Protein AF-A0A811V912-F1 (afdb_monomer_lite)

Sequence (122 aa):
MNRNFAYVVTEDQWNFLNRQQRTLIQPYFHLSKICFGTVFKAIPMQRDAVWFDTLNLFILISKESGLWSQWEERAFNEAVRAKYAQILTDTYPVEPLNLRFFTIAWIVLASGLLHWVNHCFR

pLDDT: mean 87.81, std 9.23, range [52.03, 97.56]

Organism: Ceratitis capitata (NCBI:txid7213)

Foldseek 3Di:
DDLVDDDDDAPVVVVLLCQLAVQPPDRSDDDDPDDPDHDDDDDDDDPVPPCPVVVVVVVVCCVVVCVVVVVVVVVSVVCCVVVVGHRDHDPPPPDPDDCVVCPVVVVVVVVVVVVVVVVVVD

Secondary structure (DSSP, 8-state):
--TTS-----HHHHHHHHHHTTT-SS-S----S-------------TT-TTHHHHHHHHHHHHHTSHHHHHHHHHHHHHHHTTSS-------------GGGGHHHHHHHHHHHHHHHHHH--

Structure (mmCIF, N/CA/C/O backbone):
data_AF-A0A811V912-F1
#
_entry.id   AF-A0A811V912-F1
#
loop_
_atom_site.group_PDB
_atom_site.id
_atom_site.type_symbol
_atom_site.label_atom_id
_atom_site.label_alt_id
_atom_site.label_comp_id
_atom_site.label_asym_id
_atom_site.label_entity_id
_atom_site.label_seq_id
_atom_site.pdbx_PDB_ins_code
_atom_site.Cartn_x
_atom_site.Cartn_y
_atom_site.Cartn_z
_atom_site.occupancy
_atom_site.B_iso_or_equiv
_atom_site.auth_seq_id
_atom_site.auth_comp_id
_atom_site.auth_asym_id
_atom_site.auth_atom_id
_atom_site.pdbx_PDB_model_num
ATOM 1 N N . MET A 1 1 ? -8.734 6.568 -12.417 1.00 73.44 1 MET A N 1
ATOM 2 C CA . MET A 1 1 ? -7.875 7.733 -12.099 1.00 73.44 1 MET A CA 1
ATOM 3 C C . MET A 1 1 ? -7.100 8.124 -13.346 1.00 73.44 1 MET A C 1
ATOM 5 O O . MET A 1 1 ? -6.701 7.229 -14.082 1.00 73.44 1 MET A O 1
ATOM 9 N N . ASN A 1 2 ? -6.935 9.421 -13.610 1.00 84.94 2 ASN A N 1
ATOM 10 C CA . ASN A 1 2 ? -6.187 9.927 -14.766 1.00 84.94 2 ASN A CA 1
ATOM 11 C C . ASN A 1 2 ? -4.726 10.202 -14.360 1.00 84.94 2 ASN A C 1
ATOM 13 O O . ASN A 1 2 ? -4.483 10.684 -13.260 1.00 84.94 2 ASN A O 1
ATOM 17 N N . ARG A 1 3 ? -3.757 9.904 -15.232 1.00 84.44 3 ARG A N 1
ATOM 18 C CA . ARG A 1 3 ? -2.315 10.058 -14.959 1.00 84.44 3 ARG A CA 1
ATOM 19 C C . ARG A 1 3 ? -1.824 11.511 -15.016 1.00 84.44 3 ARG A C 1
ATOM 21 O O . ARG A 1 3 ? -0.720 11.791 -14.573 1.00 84.44 3 ARG A O 1
ATOM 28 N N . ASN A 1 4 ? -2.648 12.432 -15.512 1.00 90.69 4 ASN A N 1
ATOM 29 C CA . ASN A 1 4 ? -2.280 13.845 -15.662 1.00 90.69 4 ASN A CA 1
ATOM 30 C C . ASN A 1 4 ? -2.517 14.688 -14.396 1.00 90.69 4 ASN A C 1
ATOM 32 O O . ASN A 1 4 ? -2.308 15.898 -14.424 1.00 90.69 4 ASN A O 1
ATOM 36 N N . PHE A 1 5 ? -2.990 14.080 -13.304 1.00 90.12 5 PHE A N 1
ATOM 37 C CA . PHE A 1 5 ? -3.372 14.784 -12.081 1.00 90.12 5 PHE A CA 1
ATOM 38 C C . PHE A 1 5 ? -2.805 14.094 -10.842 1.00 90.12 5 PHE A C 1
ATOM 40 O O . PHE A 1 5 ? -2.660 12.873 -10.804 1.00 90.12 5 PHE A O 1
ATOM 47 N N . ALA A 1 6 ? -2.540 14.890 -9.807 1.00 89.12 6 ALA A N 1
ATOM 48 C CA . ALA A 1 6 ? -2.252 14.392 -8.470 1.00 89.12 6 ALA A CA 1
ATOM 49 C C . ALA A 1 6 ? -3.554 14.268 -7.667 1.00 89.12 6 ALA A C 1
ATOM 51 O O . ALA A 1 6 ? -4.427 15.133 -7.750 1.00 89.12 6 ALA A O 1
ATOM 52 N N . TYR A 1 7 ? -3.667 13.207 -6.870 1.00 89.75 7 TYR A N 1
ATOM 53 C CA . TYR A 1 7 ? -4.814 12.964 -6.000 1.00 89.75 7 TYR A CA 1
ATOM 54 C C . TYR A 1 7 ? -4.354 12.896 -4.550 1.00 89.75 7 TYR A C 1
ATOM 56 O O . TYR A 1 7 ? -3.350 12.256 -4.242 1.00 89.75 7 TYR A O 1
ATOM 64 N N . VAL A 1 8 ? -5.114 13.528 -3.658 1.00 88.62 8 VAL A N 1
ATOM 65 C CA . VAL A 1 8 ? -4.948 13.341 -2.217 1.00 88.62 8 VAL A CA 1
ATOM 66 C C . VAL A 1 8 ? -5.750 12.111 -1.823 1.00 88.62 8 VAL A C 1
ATOM 68 O O . VAL A 1 8 ? -6.951 12.036 -2.081 1.00 88.62 8 VAL A O 1
ATOM 71 N N . VAL A 1 9 ? -5.075 11.136 -1.227 1.00 88.06 9 VAL A N 1
ATOM 72 C CA . VAL A 1 9 ? -5.669 9.871 -0.796 1.00 88.06 9 VAL A CA 1
ATOM 73 C C . VAL A 1 9 ? -5.229 9.559 0.626 1.00 88.06 9 VAL A C 1
ATOM 75 O O . VAL A 1 9 ? -4.169 9.992 1.074 1.00 88.06 9 VAL A O 1
ATOM 78 N N . THR A 1 10 ? -6.053 8.800 1.340 1.00 88.62 10 THR A N 1
ATOM 79 C CA . THR A 1 10 ? -5.668 8.249 2.649 1.00 88.62 10 THR A CA 1
ATOM 80 C C . THR A 1 10 ? -4.650 7.119 2.490 1.00 88.62 10 THR A C 1
ATOM 82 O O . THR A 1 10 ? -4.567 6.501 1.428 1.00 88.62 10 THR A O 1
ATOM 85 N N . GLU A 1 11 ? -3.918 6.802 3.558 1.00 87.06 11 GLU A N 1
ATOM 86 C CA . GLU A 1 11 ? -2.939 5.709 3.561 1.00 87.06 11 GLU A CA 1
ATOM 87 C C . GLU A 1 11 ? -3.560 4.365 3.145 1.00 87.06 11 GLU A C 1
ATOM 89 O O . GLU A 1 11 ? -3.017 3.674 2.289 1.00 87.06 11 GLU A O 1
ATOM 94 N N . ASP A 1 12 ? -4.752 4.033 3.647 1.00 87.69 12 ASP A N 1
ATOM 95 C CA . ASP A 1 12 ? -5.441 2.789 3.278 1.00 87.69 12 ASP A CA 1
ATOM 96 C C . ASP A 1 12 ? -5.833 2.748 1.793 1.00 87.69 12 ASP A C 1
ATOM 98 O O . ASP A 1 12 ? -5.721 1.713 1.136 1.00 87.69 12 ASP A O 1
ATOM 102 N N . GLN A 1 13 ? -6.274 3.882 1.235 1.00 90.00 13 GLN A N 1
ATOM 103 C CA . GLN A 1 13 ? -6.580 3.982 -0.196 1.00 90.00 13 GLN A CA 1
ATOM 104 C C . GLN A 1 13 ? -5.314 3.827 -1.038 1.00 90.00 13 GLN A C 1
ATOM 106 O O . GLN A 1 13 ? -5.340 3.147 -2.065 1.00 90.00 13 GLN A O 1
ATOM 111 N N . TRP A 1 14 ? -4.206 4.426 -0.598 1.00 90.94 14 TRP A N 1
ATOM 112 C CA . TRP A 1 14 ? -2.912 4.231 -1.236 1.00 90.94 14 TRP A CA 1
ATOM 113 C C . TRP A 1 14 ? -2.474 2.768 -1.169 1.00 90.94 14 TRP A C 1
ATOM 115 O O . TRP A 1 14 ? -2.090 2.221 -2.196 1.00 90.94 14 TRP A O 1
ATOM 125 N N . ASN A 1 15 ? -2.582 2.105 -0.018 1.00 91.25 15 ASN A N 1
ATOM 126 C CA . ASN A 1 15 ? -2.214 0.696 0.131 1.00 91.25 15 ASN A CA 1
ATOM 127 C C . ASN A 1 15 ? -3.021 -0.202 -0.813 1.00 91.25 15 ASN A C 1
ATOM 129 O O . ASN A 1 15 ? -2.452 -1.088 -1.456 1.00 91.25 15 ASN A O 1
ATOM 133 N N . PHE A 1 16 ? -4.319 0.067 -0.968 1.00 92.69 16 PHE A N 1
ATOM 134 C CA . PHE A 1 16 ? -5.170 -0.631 -1.930 1.00 92.69 16 PHE A CA 1
ATOM 135 C C . PHE A 1 16 ? -4.744 -0.383 -3.387 1.00 92.69 16 PHE A C 1
ATOM 137 O O . PHE A 1 16 ? -4.579 -1.334 -4.152 1.00 92.69 16 PHE A O 1
ATOM 144 N N . LEU A 1 17 ? -4.513 0.875 -3.779 1.00 92.56 17 LEU A N 1
ATOM 145 C CA . LEU A 1 17 ? -4.033 1.221 -5.125 1.00 92.56 17 LEU A CA 1
ATOM 146 C C . LEU A 1 17 ? -2.654 0.619 -5.403 1.00 92.56 17 LEU A C 1
ATOM 148 O O . LEU A 1 17 ? -2.408 0.089 -6.484 1.00 92.56 17 LEU A O 1
ATOM 152 N N . ASN A 1 18 ? -1.769 0.643 -4.411 1.00 93.00 18 ASN A N 1
ATOM 153 C CA . ASN A 1 18 ? -0.428 0.105 -4.519 1.00 93.00 18 ASN A CA 1
ATOM 154 C C . ASN A 1 18 ? -0.458 -1.410 -4.758 1.00 93.00 18 ASN A C 1
ATOM 156 O O . ASN A 1 18 ? 0.329 -1.907 -5.558 1.00 93.00 18 ASN A O 1
ATOM 160 N N . ARG A 1 19 ? -1.409 -2.140 -4.148 1.00 93.31 19 ARG A N 1
ATOM 161 C CA . ARG A 1 19 ? -1.644 -3.568 -4.438 1.00 93.31 19 ARG A CA 1
ATOM 162 C C . ARG A 1 19 ? -2.000 -3.814 -5.904 1.00 93.31 19 ARG A C 1
ATOM 164 O O . ARG A 1 19 ? -1.481 -4.762 -6.485 1.00 93.31 19 ARG A O 1
ATOM 171 N N . GLN A 1 20 ? -2.814 -2.951 -6.515 1.00 93.50 20 GLN A N 1
ATOM 172 C CA . GLN A 1 20 ? -3.194 -3.086 -7.927 1.00 93.50 20 GLN A CA 1
ATOM 173 C C . GLN A 1 20 ? -2.001 -2.954 -8.880 1.00 93.50 20 GLN A C 1
ATOM 175 O O . GLN A 1 20 ? -2.005 -3.581 -9.931 1.00 93.50 20 GLN A O 1
ATOM 180 N N . GLN A 1 21 ? -0.975 -2.178 -8.524 1.00 93.06 21 GLN A N 1
ATOM 181 C CA . GLN A 1 21 ? 0.192 -1.912 -9.377 1.00 93.06 21 GLN A CA 1
ATOM 182 C C . GLN A 1 21 ? 1.453 -2.716 -9.017 1.00 93.06 21 GLN A C 1
ATOM 184 O O . GLN A 1 21 ? 2.519 -2.434 -9.557 1.00 93.06 21 GLN A O 1
ATOM 189 N N . ARG A 1 22 ? 1.364 -3.724 -8.134 1.00 90.31 22 ARG A N 1
ATOM 190 C CA . ARG A 1 22 ? 2.534 -4.510 -7.678 1.00 90.31 22 ARG A CA 1
ATOM 191 C C . ARG A 1 22 ? 3.256 -5.275 -8.787 1.00 90.31 22 ARG A C 1
ATOM 193 O O . ARG A 1 22 ? 4.439 -5.556 -8.649 1.00 90.31 22 ARG A O 1
ATOM 200 N N . THR A 1 23 ? 2.543 -5.648 -9.844 1.00 89.19 23 THR A N 1
ATOM 201 C CA . THR A 1 23 ? 3.080 -6.415 -10.977 1.00 89.19 23 THR A CA 1
ATOM 202 C C . THR A 1 23 ? 3.669 -5.540 -12.078 1.00 89.19 23 THR A C 1
ATOM 204 O O . THR A 1 23 ? 4.207 -6.076 -13.043 1.00 89.19 23 THR A O 1
ATOM 207 N N . LEU A 1 24 ? 3.556 -4.213 -11.965 1.00 88.44 24 LEU A N 1
ATOM 208 C CA . LEU A 1 24 ? 4.144 -3.288 -12.927 1.00 88.44 24 LEU A CA 1
ATOM 209 C C . LEU A 1 24 ? 5.649 -3.172 -12.691 1.00 88.44 24 LEU A C 1
ATOM 211 O O . LEU A 1 24 ? 6.100 -3.063 -11.549 1.00 88.44 24 LEU A O 1
ATOM 215 N N . ILE A 1 25 ? 6.417 -3.134 -13.779 1.00 85.62 25 ILE A N 1
ATOM 216 C CA . ILE A 1 25 ? 7.853 -2.832 -13.721 1.00 85.62 25 ILE A CA 1
ATOM 217 C C . ILE A 1 25 ? 8.022 -1.376 -13.282 1.00 85.62 25 ILE A C 1
ATOM 219 O O . ILE A 1 25 ? 8.872 -1.059 -12.449 1.00 85.62 25 ILE A O 1
ATOM 223 N N . GLN A 1 26 ? 7.169 -0.499 -13.819 1.00 87.06 26 GLN A N 1
ATOM 224 C CA . GLN A 1 26 ? 7.094 0.900 -13.434 1.00 87.06 26 GLN A CA 1
ATOM 225 C C . GLN A 1 26 ? 5.681 1.231 -12.926 1.00 87.06 26 GLN A C 1
ATOM 227 O O . GLN A 1 26 ? 4.746 1.319 -13.725 1.00 87.06 26 GLN A O 1
ATOM 232 N N . PRO A 1 27 ? 5.501 1.442 -11.606 1.00 88.69 27 PRO A N 1
ATOM 233 C CA . PRO A 1 27 ? 4.224 1.869 -11.044 1.00 88.69 27 PRO A CA 1
ATOM 234 C C . PRO A 1 27 ? 3.729 3.159 -11.705 1.00 88.69 27 PRO A C 1
ATOM 236 O O . PRO A 1 27 ? 4.499 4.096 -11.896 1.00 88.69 27 PRO A O 1
ATOM 239 N N . TYR A 1 28 ? 2.439 3.236 -12.041 1.00 89.25 28 TYR A N 1
ATOM 240 C CA . TYR A 1 28 ? 1.878 4.449 -12.651 1.00 89.25 28 TYR A CA 1
ATOM 241 C C . TYR A 1 28 ? 1.688 5.578 -11.640 1.00 89.25 28 TYR A C 1
ATOM 243 O O . TYR A 1 28 ? 1.767 6.750 -12.004 1.00 89.25 28 TYR A O 1
ATOM 251 N N . PHE A 1 29 ? 1.402 5.232 -10.385 1.00 91.75 29 PHE A N 1
ATOM 252 C CA . PHE A 1 29 ? 1.192 6.195 -9.315 1.00 91.75 29 PHE A CA 1
ATOM 253 C C . PHE A 1 29 ? 2.266 6.020 -8.251 1.00 91.75 29 PHE A C 1
ATOM 255 O O . PHE A 1 29 ? 2.596 4.898 -7.866 1.00 91.75 29 PHE A O 1
ATOM 262 N N . HIS A 1 30 ? 2.766 7.139 -7.735 1.00 91.00 30 HIS A N 1
ATOM 263 C CA . HIS A 1 30 ? 3.743 7.178 -6.654 1.00 91.00 30 HIS A CA 1
ATOM 264 C C . HIS A 1 30 ? 3.201 8.017 -5.501 1.00 91.00 30 HIS A C 1
ATOM 266 O O . HIS A 1 30 ? 2.631 9.087 -5.721 1.00 91.00 30 HIS A O 1
ATOM 272 N N . LEU A 1 31 ? 3.411 7.550 -4.270 1.00 89.75 31 LEU A N 1
ATOM 273 C CA . LEU A 1 31 ? 3.118 8.339 -3.081 1.00 89.75 31 LEU A CA 1
ATOM 274 C C . LEU A 1 31 ? 4.231 9.367 -2.868 1.00 89.75 31 LEU A C 1
ATOM 276 O O . LEU A 1 31 ? 5.400 9.009 -2.704 1.00 89.75 31 LEU A O 1
ATOM 280 N N . SER A 1 32 ? 3.874 10.648 -2.872 1.00 86.69 32 SER A N 1
ATOM 281 C CA . SER A 1 32 ? 4.801 11.712 -2.493 1.00 86.69 32 SER A CA 1
ATOM 282 C C . SER A 1 32 ? 4.981 11.742 -0.971 1.00 86.69 32 SER A C 1
ATOM 284 O O . SER A 1 32 ? 4.098 11.352 -0.214 1.00 86.69 32 SER A O 1
ATOM 286 N N . LYS A 1 33 ? 6.125 12.243 -0.491 1.00 80.00 33 LYS A N 1
ATOM 287 C CA . LYS A 1 33 ? 6.429 12.352 0.952 1.00 80.00 33 LYS A CA 1
ATOM 288 C C . LYS A 1 33 ? 5.665 13.482 1.667 1.00 80.00 33 LYS A C 1
ATOM 290 O O . LYS A 1 33 ? 6.051 13.890 2.758 1.00 80.00 33 LYS A O 1
ATOM 295 N N . ILE A 1 34 ? 4.623 14.030 1.047 1.00 81.19 34 ILE A N 1
ATOM 296 C CA . ILE A 1 34 ? 3.847 15.139 1.601 1.00 81.19 34 ILE A CA 1
ATOM 297 C C . ILE A 1 34 ? 2.853 14.551 2.606 1.00 81.19 34 ILE A C 1
ATOM 299 O O . ILE A 1 34 ? 1.915 13.857 2.224 1.00 81.19 34 ILE A O 1
ATOM 303 N N . CYS A 1 35 ? 3.073 14.810 3.894 1.00 69.94 35 CYS A N 1
ATOM 304 C CA . CYS A 1 35 ? 2.207 14.327 4.965 1.00 69.94 35 CYS A CA 1
ATOM 305 C C . CYS A 1 35 ? 1.194 15.413 5.352 1.00 69.94 35 CYS A C 1
ATOM 307 O O . CYS A 1 35 ? 1.574 16.441 5.905 1.00 69.94 35 CYS A O 1
ATOM 309 N N . PHE A 1 36 ? -0.094 15.177 5.088 1.00 76.62 36 PHE A N 1
ATOM 310 C CA . PHE A 1 36 ? -1.195 16.058 5.513 1.00 76.62 36 PHE A CA 1
ATOM 311 C C . PHE A 1 36 ? -1.675 15.778 6.954 1.00 76.62 36 PHE A C 1
ATOM 313 O O . PHE A 1 36 ? -2.702 16.302 7.378 1.00 76.62 36 PHE A O 1
ATOM 320 N N . GLY A 1 37 ? -0.926 14.971 7.712 1.00 72.50 37 GLY A N 1
ATOM 321 C CA . GLY A 1 37 ? -1.288 14.506 9.050 1.00 72.50 37 GLY A CA 1
ATOM 322 C C . GLY A 1 37 ? -1.944 13.123 9.043 1.00 72.50 37 GLY A C 1
ATOM 323 O O . GLY A 1 37 ? -2.435 12.640 8.022 1.00 72.50 37 GLY A O 1
ATOM 324 N N . THR A 1 38 ? -1.921 12.466 10.200 1.00 68.88 38 THR A N 1
ATOM 325 C CA . THR A 1 38 ? -2.477 11.121 10.373 1.00 68.88 38 THR A CA 1
ATOM 326 C C . THR A 1 38 ? -3.984 11.201 10.584 1.00 68.88 38 THR A C 1
ATOM 328 O O . THR A 1 38 ? -4.454 11.845 11.521 1.00 68.88 38 THR A O 1
ATOM 331 N N . VAL A 1 39 ? -4.751 10.516 9.738 1.00 75.00 39 VAL A N 1
ATOM 332 C CA . VAL A 1 39 ? -6.198 10.360 9.919 1.00 75.00 39 VAL A CA 1
ATOM 333 C C . VAL A 1 39 ? -6.455 9.014 10.584 1.00 75.00 39 VAL A C 1
ATOM 335 O O . VAL A 1 39 ? -6.259 7.965 9.973 1.00 75.00 39 VAL A O 1
ATOM 338 N N . PHE A 1 40 ? -6.908 9.034 11.836 1.00 76.81 40 PHE A N 1
ATOM 339 C CA . PHE A 1 40 ? -7.279 7.814 12.548 1.00 76.81 40 PHE A CA 1
ATOM 340 C C . PHE A 1 40 ? -8.702 7.398 12.183 1.00 76.81 40 PHE A C 1
ATOM 342 O O . PHE A 1 40 ? -9.653 8.161 12.349 1.00 76.81 40 PHE A O 1
ATOM 349 N N . LYS A 1 41 ? -8.855 6.160 11.710 1.00 82.56 41 LYS A N 1
ATOM 350 C CA . LYS A 1 41 ? -10.169 5.534 11.558 1.00 82.56 41 LYS A CA 1
ATOM 351 C C . LYS A 1 41 ? -10.576 4.928 12.895 1.00 82.56 41 LYS A C 1
ATOM 353 O O . LYS A 1 41 ? -9.902 4.032 13.396 1.00 82.56 41 LYS A O 1
ATOM 358 N N . ALA A 1 42 ? -11.681 5.413 13.445 1.00 86.06 42 ALA A N 1
ATOM 359 C CA . ALA A 1 42 ? -12.302 4.876 14.647 1.00 86.06 42 ALA A CA 1
ATOM 360 C C . ALA A 1 42 ? -13.748 4.481 14.340 1.00 86.06 42 ALA A C 1
ATOM 362 O O . ALA A 1 42 ? -14.401 5.092 13.492 1.00 86.06 42 ALA A O 1
ATOM 363 N N . ILE A 1 43 ? -14.242 3.458 15.031 1.00 87.81 43 ILE A N 1
ATOM 364 C CA . ILE A 1 43 ? -15.649 3.069 14.954 1.00 87.81 43 ILE A CA 1
ATOM 365 C C . ILE A 1 43 ? -16.411 3.958 15.943 1.00 87.81 43 ILE A C 1
ATOM 367 O O . ILE A 1 43 ? -16.120 3.891 17.140 1.00 87.81 43 ILE A O 1
ATOM 371 N N . PRO A 1 44 ? -17.349 4.808 15.486 1.00 90.44 44 PRO A N 1
ATOM 372 C CA . PRO A 1 44 ? -18.148 5.612 16.396 1.00 90.44 44 PRO A CA 1
ATOM 373 C C . PRO A 1 44 ? -19.045 4.695 17.230 1.00 90.44 44 PRO A C 1
ATOM 375 O O . PRO A 1 44 ? -19.703 3.801 16.700 1.00 90.44 44 PRO A O 1
ATOM 378 N N . MET A 1 45 ? -19.072 4.924 18.539 1.00 89.06 45 MET A N 1
ATOM 379 C CA . MET A 1 45 ? -19.874 4.154 19.489 1.00 89.06 45 MET A CA 1
ATOM 380 C C . MET A 1 45 ? -20.625 5.087 20.434 1.00 89.06 45 MET A C 1
ATOM 382 O O . MET A 1 45 ? -20.217 6.226 20.671 1.00 89.06 45 MET A O 1
ATOM 386 N N . GLN A 1 46 ? -21.732 4.591 20.986 1.00 93.44 46 GLN A N 1
ATOM 387 C CA . GLN A 1 46 ? -22.413 5.253 22.093 1.00 93.44 46 GLN A CA 1
ATOM 388 C C . GLN A 1 46 ? -21.490 5.251 23.320 1.00 93.44 46 GLN A C 1
ATOM 390 O O . GLN A 1 46 ? -20.811 4.256 23.565 1.00 93.44 46 GLN A O 1
ATOM 395 N N . ARG A 1 47 ? -21.456 6.355 24.081 1.00 86.44 47 ARG A N 1
ATOM 396 C CA . ARG A 1 47 ? -20.497 6.537 25.190 1.00 86.44 47 ARG A CA 1
ATOM 397 C C . ARG A 1 47 ? -20.547 5.416 26.231 1.00 86.44 47 ARG A C 1
ATOM 399 O O . ARG A 1 47 ? -19.501 5.017 26.715 1.00 86.44 47 ARG A O 1
ATOM 406 N N . ASP A 1 48 ? -21.736 4.881 26.493 1.00 91.94 48 ASP A N 1
ATOM 407 C CA . ASP A 1 48 ? -21.970 3.862 27.523 1.00 91.94 48 ASP A CA 1
ATOM 408 C C . ASP A 1 48 ? -22.261 2.481 26.914 1.00 91.94 48 ASP A C 1
ATOM 410 O O . ASP A 1 48 ? -23.016 1.675 27.461 1.00 91.94 48 ASP A O 1
ATOM 414 N N . ALA A 1 49 ? -21.711 2.207 25.727 1.00 93.50 49 ALA A N 1
ATOM 415 C CA . ALA A 1 49 ? -21.849 0.899 25.106 1.00 93.50 49 ALA A CA 1
ATOM 416 C C . ALA A 1 49 ? -21.166 -0.171 25.974 1.00 93.50 49 ALA A C 1
ATOM 418 O O . ALA A 1 49 ? -19.950 -0.172 26.137 1.00 93.50 49 ALA A O 1
ATOM 419 N N . VAL A 1 50 ? -21.950 -1.133 26.471 1.00 95.50 50 VAL A N 1
ATOM 420 C CA . VAL A 1 50 ? -21.485 -2.225 27.356 1.00 95.50 50 VAL A CA 1
ATOM 421 C C . VAL A 1 50 ? -20.339 -3.046 26.742 1.00 95.50 50 VAL A C 1
ATOM 423 O O . VAL A 1 50 ? -19.533 -3.635 27.450 1.00 95.50 50 VAL A O 1
ATOM 426 N N . TRP A 1 51 ? -20.254 -3.085 25.414 1.00 93.94 51 TRP A N 1
ATOM 427 C CA . TRP A 1 51 ? -19.266 -3.851 24.653 1.00 93.94 51 TRP A CA 1
ATOM 428 C C . TRP A 1 51 ? -18.053 -3.029 24.200 1.00 93.94 51 TRP A C 1
ATOM 430 O O . TRP A 1 51 ? -17.215 -3.564 23.473 1.00 93.94 51 TRP A O 1
ATOM 440 N N . PHE A 1 52 ? -17.940 -1.757 24.600 1.00 93.38 52 PHE A N 1
ATOM 441 C CA . PHE A 1 52 ? -16.858 -0.868 24.165 1.00 93.38 52 PHE A CA 1
ATOM 442 C C . PHE A 1 52 ? -15.473 -1.471 24.436 1.00 93.38 52 PHE A C 1
ATOM 444 O O . PHE A 1 52 ? -14.681 -1.646 23.507 1.00 93.38 52 PHE A O 1
ATOM 451 N N . ASP A 1 53 ? -15.214 -1.869 25.684 1.00 93.75 53 ASP A N 1
ATOM 452 C CA . ASP A 1 53 ? -13.915 -2.412 26.094 1.00 93.75 53 ASP A CA 1
ATOM 453 C C . ASP A 1 53 ? -13.608 -3.738 25.397 1.00 93.75 53 ASP A C 1
ATOM 455 O O . ASP A 1 53 ? -12.501 -3.955 24.897 1.00 93.75 53 ASP A O 1
ATOM 459 N N . THR A 1 54 ? -14.610 -4.616 25.306 1.00 95.69 54 THR A N 1
ATOM 460 C CA . THR A 1 54 ? -14.467 -5.917 24.647 1.00 95.69 54 THR A CA 1
ATOM 461 C C . THR A 1 54 ? -14.164 -5.757 23.160 1.00 95.69 54 THR A C 1
ATOM 463 O O . THR A 1 54 ? -13.288 -6.449 22.640 1.00 95.69 54 THR A O 1
ATOM 466 N N . LEU A 1 55 ? -14.838 -4.831 22.469 1.00 94.25 55 LEU A N 1
ATOM 467 C CA . LEU A 1 55 ? -14.570 -4.578 21.058 1.00 94.25 55 LEU A CA 1
ATOM 468 C C . LEU A 1 55 ? -13.192 -3.946 20.855 1.00 94.25 55 LEU A C 1
ATOM 470 O O . LEU A 1 55 ? -12.478 -4.341 19.934 1.00 94.25 55 LEU A O 1
ATOM 474 N N . ASN A 1 56 ? -12.802 -2.992 21.700 1.00 93.50 56 ASN A N 1
ATOM 475 C CA . ASN A 1 56 ? -11.494 -2.356 21.592 1.00 93.50 56 ASN A CA 1
ATOM 476 C C . ASN A 1 56 ? -10.362 -3.386 21.754 1.00 93.50 56 ASN A C 1
ATOM 478 O O . ASN A 1 56 ? -9.439 -3.433 20.938 1.00 93.50 56 ASN A O 1
ATOM 482 N N . LEU A 1 57 ? -10.487 -4.283 22.740 1.00 95.69 57 LEU A N 1
ATOM 483 C CA . LEU A 1 57 ? -9.552 -5.390 22.936 1.00 95.69 57 LEU A CA 1
ATOM 484 C 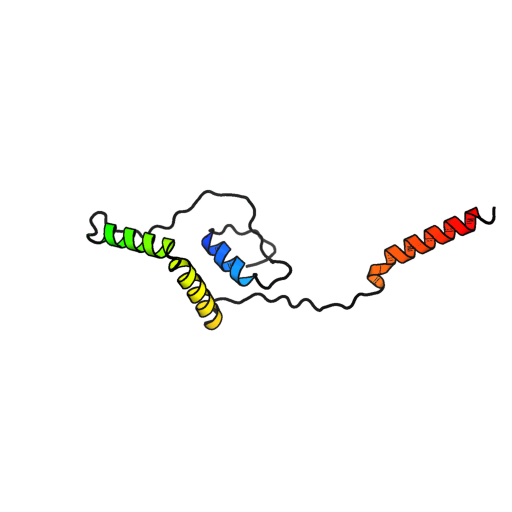C . LEU A 1 57 ? -9.547 -6.353 21.740 1.00 95.69 57 LEU A C 1
ATOM 486 O O . LEU A 1 57 ? -8.483 -6.754 21.272 1.00 95.69 57 LEU A O 1
ATOM 490 N N . PHE A 1 58 ? -10.719 -6.694 21.202 1.00 95.38 58 PHE A N 1
ATOM 491 C CA . PHE A 1 58 ? -10.823 -7.541 20.014 1.00 95.38 58 PHE A CA 1
ATOM 492 C C . PHE A 1 58 ? -10.125 -6.924 18.793 1.00 95.38 58 PHE A C 1
ATOM 494 O O . PHE A 1 58 ? -9.410 -7.628 18.075 1.00 95.38 58 PHE A O 1
ATOM 501 N N . ILE A 1 59 ? -10.300 -5.619 18.556 1.00 94.00 59 ILE A N 1
ATOM 502 C CA . ILE A 1 59 ? -9.638 -4.902 17.457 1.00 94.00 59 ILE A CA 1
ATOM 503 C C . ILE A 1 59 ? -8.120 -4.936 17.646 1.00 94.00 59 ILE A C 1
ATOM 505 O O . ILE A 1 59 ? -7.402 -5.218 16.684 1.00 94.00 59 ILE A O 1
ATOM 509 N N . LEU A 1 60 ? -7.637 -4.688 18.868 1.00 94.69 60 LEU A N 1
ATOM 510 C CA . LEU A 1 60 ? -6.212 -4.736 19.190 1.00 94.69 60 LEU A CA 1
ATOM 511 C C . LEU A 1 60 ? -5.627 -6.124 18.899 1.00 94.69 60 LEU A C 1
ATOM 513 O O . LEU A 1 60 ? -4.706 -6.240 18.092 1.00 94.69 60 LEU A O 1
ATOM 517 N N . ILE A 1 61 ? -6.230 -7.180 19.452 1.00 97.38 61 ILE A N 1
ATOM 518 C CA . ILE A 1 61 ? -5.788 -8.569 19.250 1.00 97.38 61 ILE A CA 1
ATOM 519 C C . ILE A 1 61 ? -5.835 -8.953 17.763 1.00 97.38 61 ILE A C 1
ATOM 521 O O . ILE A 1 61 ? -4.921 -9.599 17.246 1.00 97.38 61 ILE A O 1
ATOM 525 N N . SER A 1 62 ? -6.875 -8.537 17.037 1.00 96.38 62 SER A N 1
ATOM 526 C CA . SER A 1 62 ? -7.004 -8.812 15.598 1.00 96.38 62 SER A CA 1
ATOM 527 C C . SER A 1 62 ? -5.908 -8.133 14.773 1.00 96.38 62 SER A C 1
ATOM 529 O O . SER A 1 62 ? -5.467 -8.677 13.758 1.00 96.38 62 SER A O 1
ATOM 531 N N . LYS A 1 63 ? -5.447 -6.949 15.191 1.00 93.38 63 LYS A N 1
ATOM 532 C CA . LYS A 1 63 ? -4.311 -6.279 14.551 1.00 93.38 63 LYS A CA 1
ATOM 533 C C . LYS A 1 63 ? -2.984 -6.943 14.912 1.00 93.38 63 LYS A C 1
ATOM 535 O O . LYS A 1 63 ? -2.214 -7.245 14.005 1.00 93.38 63 LYS A O 1
ATOM 540 N N . GLU A 1 64 ? -2.737 -7.205 16.192 1.00 96.12 64 GLU A N 1
ATOM 541 C CA . GLU A 1 64 ? -1.468 -7.771 16.678 1.00 96.12 64 GLU A CA 1
ATOM 542 C C . GLU A 1 64 ? -1.225 -9.203 16.190 1.00 96.12 64 GLU A C 1
ATOM 544 O O . GLU A 1 64 ? -0.103 -9.560 15.844 1.00 96.12 64 GLU A O 1
ATOM 549 N N . SER A 1 65 ? -2.280 -10.011 16.074 1.00 97.56 65 SER A N 1
ATOM 550 C CA . SER A 1 65 ? -2.196 -11.369 15.513 1.00 97.56 65 SER A CA 1
ATOM 551 C C . SER A 1 65 ? -1.949 -11.406 13.998 1.00 97.56 65 SER A C 1
ATOM 553 O O . SER A 1 65 ? -1.748 -12.481 13.435 1.00 97.56 65 SER A O 1
ATOM 555 N N . GLY A 1 66 ? -2.010 -10.262 13.306 1.00 95.62 66 GLY A N 1
ATOM 556 C CA . GLY A 1 66 ? -1.929 -10.184 11.845 1.00 95.62 66 GLY A CA 1
ATOM 557 C C . GLY A 1 66 ? -3.215 -10.596 11.117 1.00 95.62 66 GLY A C 1
ATOM 558 O O . GLY A 1 66 ? -3.261 -10.554 9.883 1.00 95.62 66 GLY A O 1
ATOM 559 N N . LEU A 1 67 ? -4.280 -10.939 11.852 1.00 96.69 67 LEU A N 1
ATOM 560 C CA . LEU A 1 67 ? -5.577 -11.323 11.290 1.00 96.69 67 LEU A CA 1
ATOM 561 C C . LEU A 1 67 ? -6.165 -10.213 10.408 1.00 96.69 67 LEU A C 1
ATOM 563 O O . LEU A 1 67 ? -6.702 -10.491 9.335 1.00 96.69 67 LEU A O 1
ATOM 567 N N . TRP A 1 68 ? -5.973 -8.953 10.805 1.00 93.38 68 TRP A N 1
ATOM 568 C CA . TRP A 1 68 ? -6.376 -7.793 10.010 1.00 93.38 68 TRP A CA 1
ATOM 569 C C . TRP A 1 68 ? -5.741 -7.780 8.610 1.00 93.38 68 TRP A C 1
ATOM 571 O O . TRP A 1 68 ? -6.435 -7.583 7.615 1.00 93.38 68 TRP A O 1
ATOM 581 N N . SER A 1 69 ? -4.435 -8.053 8.514 1.00 92.94 69 SER A N 1
ATOM 582 C CA . SER A 1 69 ? -3.714 -8.080 7.233 1.00 92.94 69 SER A CA 1
ATOM 583 C C . SER A 1 69 ? -4.198 -9.219 6.330 1.00 92.94 69 SER A C 1
ATOM 585 O O . SER A 1 69 ? -4.389 -9.031 5.126 1.00 92.94 69 SER A O 1
ATOM 587 N N . GLN A 1 70 ? -4.469 -10.388 6.921 1.00 96.00 70 GLN A N 1
ATOM 588 C CA . GLN A 1 70 ? -5.034 -11.539 6.213 1.00 96.00 70 GLN A CA 1
ATOM 589 C C . GLN A 1 70 ? -6.429 -11.240 5.654 1.00 96.00 70 GLN A C 1
ATOM 591 O O . GLN A 1 70 ? -6.727 -11.596 4.512 1.00 96.00 70 GLN A O 1
ATOM 596 N N . TRP A 1 71 ? -7.285 -10.573 6.429 1.00 95.25 71 TRP A N 1
ATOM 597 C CA . TRP A 1 71 ? -8.594 -10.136 5.948 1.00 95.25 71 TRP A CA 1
ATOM 598 C C . TRP A 1 71 ? -8.490 -9.103 4.835 1.00 95.25 71 TRP A C 1
ATOM 600 O O . TRP A 1 71 ? -9.220 -9.218 3.856 1.00 95.25 71 TRP A O 1
ATOM 610 N N . GLU A 1 72 ? -7.571 -8.146 4.937 1.00 93.31 72 GLU A N 1
ATOM 611 C CA . GLU A 1 72 ? -7.356 -7.144 3.891 1.00 93.31 72 GLU A CA 1
ATOM 612 C C . GLU A 1 72 ? -6.899 -7.790 2.572 1.00 93.31 72 GLU A C 1
ATOM 614 O O . GLU A 1 72 ? -7.410 -7.457 1.503 1.00 93.31 72 GLU A O 1
ATOM 619 N N . GLU A 1 73 ? -5.989 -8.765 2.636 1.00 93.62 73 GLU A N 1
ATOM 620 C CA . GLU A 1 73 ? -5.537 -9.517 1.460 1.00 93.62 73 GLU A CA 1
ATOM 621 C C . GLU A 1 73 ? -6.661 -10.361 0.844 1.00 93.62 73 GLU A C 1
ATOM 623 O O . GLU A 1 73 ? -6.859 -10.349 -0.372 1.00 93.62 73 GLU A O 1
ATOM 628 N N . ARG A 1 74 ? -7.453 -11.057 1.668 1.00 95.94 74 ARG A N 1
ATOM 629 C CA . ARG A 1 74 ? -8.621 -11.804 1.177 1.00 95.94 74 ARG A CA 1
ATOM 630 C C . ARG A 1 74 ? -9.655 -10.875 0.548 1.00 95.94 74 ARG A C 1
ATOM 632 O O . ARG A 1 74 ? -10.127 -11.167 -0.545 1.00 95.94 74 ARG A O 1
ATOM 639 N N . ALA A 1 75 ? -9.968 -9.754 1.193 1.00 94.88 75 ALA A N 1
ATOM 640 C CA . ALA A 1 75 ? -10.909 -8.767 0.676 1.00 94.88 75 ALA A CA 1
ATOM 641 C C . ALA A 1 75 ? -10.445 -8.193 -0.669 1.00 94.88 75 ALA A C 1
ATOM 643 O O . ALA A 1 75 ? -11.254 -8.056 -1.586 1.00 94.88 75 ALA A O 1
ATOM 644 N N . PHE A 1 76 ? -9.146 -7.918 -0.820 1.00 95.12 76 PHE A N 1
ATOM 645 C CA . PHE A 1 76 ? -8.574 -7.496 -2.096 1.00 95.12 76 PHE A CA 1
ATOM 646 C C . PHE A 1 76 ? -8.754 -8.567 -3.181 1.00 95.12 76 PHE A C 1
ATOM 648 O O . PHE A 1 76 ? -9.243 -8.265 -4.269 1.00 95.12 76 PHE A O 1
ATOM 655 N N . ASN A 1 77 ? -8.428 -9.823 -2.877 1.00 95.12 77 ASN A N 1
ATOM 656 C CA . ASN A 1 77 ? -8.557 -10.925 -3.830 1.00 95.12 77 ASN A CA 1
ATOM 657 C C . ASN A 1 77 ? -10.011 -11.164 -4.259 1.00 95.12 77 ASN A C 1
ATOM 659 O O . ASN A 1 77 ? -10.274 -11.364 -5.446 1.00 95.12 77 ASN A O 1
ATOM 663 N N . GLU A 1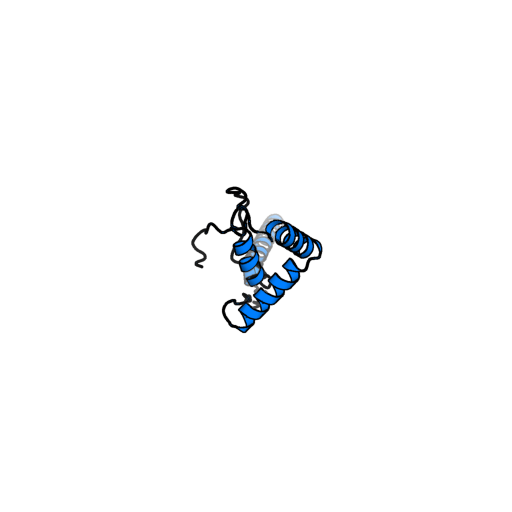 78 ? -10.965 -11.080 -3.331 1.00 96.44 78 GLU A N 1
ATOM 664 C CA . GLU A 1 78 ? -12.391 -11.155 -3.662 1.00 96.44 78 GLU A CA 1
ATOM 665 C C . GLU A 1 78 ? -12.854 -9.949 -4.486 1.00 96.44 78 GLU A C 1
ATOM 667 O O . GLU A 1 78 ? -13.594 -10.118 -5.453 1.00 96.44 78 GLU A O 1
ATOM 672 N N . ALA A 1 79 ? -12.366 -8.740 -4.192 1.00 95.94 79 ALA A N 1
ATOM 673 C CA . ALA A 1 79 ? -12.655 -7.560 -5.006 1.00 95.94 79 ALA A CA 1
ATOM 674 C C . ALA A 1 79 ? -12.129 -7.705 -6.444 1.00 95.94 79 ALA A C 1
ATOM 676 O O . ALA A 1 79 ? -12.801 -7.280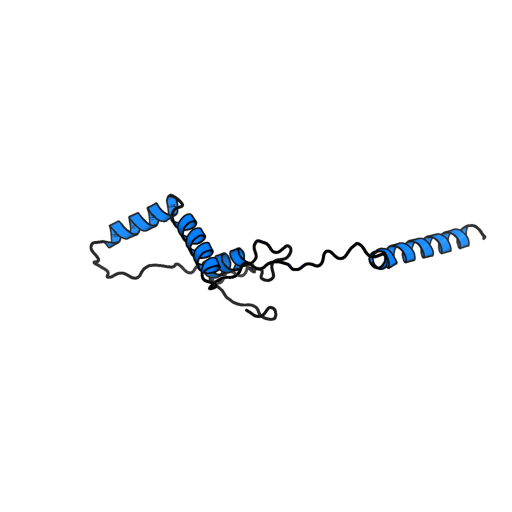 -7.386 1.00 95.94 79 ALA A O 1
ATOM 677 N N . VAL A 1 80 ? -10.963 -8.333 -6.634 1.00 95.12 80 VAL A N 1
ATOM 678 C CA . VAL A 1 80 ? -10.426 -8.649 -7.968 1.00 95.12 80 VAL A CA 1
ATOM 679 C C . VAL A 1 80 ? -11.294 -9.693 -8.673 1.00 95.12 80 VAL A C 1
ATOM 681 O O . VAL A 1 80 ? -11.683 -9.491 -9.824 1.00 95.12 80 VAL A O 1
ATOM 684 N N . ARG A 1 81 ? -11.669 -10.780 -7.985 1.00 95.81 81 ARG A N 1
ATOM 685 C CA . ARG A 1 81 ? -12.560 -11.825 -8.533 1.00 95.81 81 ARG A CA 1
ATOM 686 C C . ARG A 1 81 ? -13.921 -11.267 -8.947 1.00 95.81 81 ARG A C 1
ATOM 688 O O . ARG A 1 81 ? -14.426 -11.604 -10.016 1.00 95.81 81 ARG A O 1
ATOM 695 N N . ALA A 1 82 ? -14.479 -10.377 -8.133 1.00 96.81 82 ALA A N 1
ATOM 696 C CA . ALA A 1 82 ? -15.747 -9.700 -8.380 1.00 96.81 82 ALA A CA 1
ATOM 697 C C . ALA A 1 82 ? -15.645 -8.525 -9.374 1.00 96.81 82 ALA A C 1
ATOM 699 O O . ALA A 1 82 ? -16.650 -7.873 -9.645 1.00 96.81 82 ALA A O 1
ATOM 700 N N . LYS A 1 83 ? -14.457 -8.254 -9.938 1.00 93.50 83 LYS A N 1
ATOM 701 C CA . LYS A 1 83 ? -14.183 -7.152 -10.882 1.00 93.50 83 LYS A CA 1
ATOM 702 C C . LYS A 1 83 ? -14.411 -5.742 -10.315 1.00 93.50 83 LYS A C 1
ATOM 704 O O . LYS A 1 83 ? -14.535 -4.787 -11.079 1.00 93.50 83 LYS A O 1
ATOM 709 N N . TYR A 1 84 ? -14.416 -5.585 -8.992 1.00 92.44 84 TYR A N 1
ATOM 710 C CA . TYR A 1 84 ? -14.351 -4.272 -8.336 1.00 92.44 84 TYR A CA 1
ATOM 711 C C . TYR A 1 84 ? -12.933 -3.690 -8.347 1.00 92.44 84 TYR A C 1
ATOM 713 O O . TYR A 1 84 ? -12.752 -2.474 -8.289 1.00 92.44 84 TYR A O 1
ATOM 721 N N . ALA A 1 85 ? -11.926 -4.557 -8.431 1.00 91.81 85 ALA A N 1
ATOM 722 C CA . ALA A 1 85 ? -10.522 -4.205 -8.568 1.00 91.81 85 ALA A CA 1
ATOM 723 C C . ALA A 1 85 ? -9.907 -4.924 -9.770 1.00 91.81 85 ALA A C 1
ATOM 725 O O . ALA A 1 85 ? -10.376 -5.980 -10.185 1.00 91.81 85 ALA A O 1
ATOM 726 N N . GLN A 1 86 ? -8.825 -4.366 -10.303 1.00 91.56 86 GLN A N 1
ATOM 727 C CA . GLN A 1 86 ? -8.032 -5.005 -11.347 1.00 91.56 86 GLN A CA 1
ATOM 728 C C . GLN A 1 86 ? -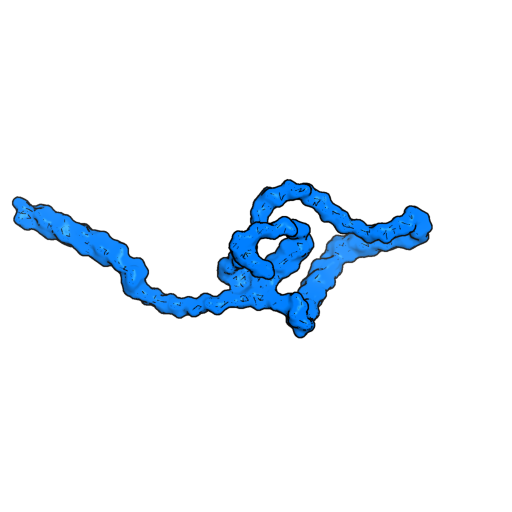6.553 -4.919 -10.992 1.00 91.56 86 GLN A C 1
ATOM 730 O O . GLN A 1 86 ? -6.095 -3.903 -10.466 1.00 91.56 86 GLN A O 1
ATOM 735 N N . ILE A 1 87 ? -5.822 -5.992 -11.278 1.00 91.31 87 ILE A N 1
ATOM 736 C CA . ILE A 1 87 ? -4.365 -5.995 -11.203 1.00 91.31 87 ILE A CA 1
ATOM 737 C C . ILE A 1 87 ? -3.859 -5.385 -12.507 1.00 91.31 87 ILE A C 1
ATOM 739 O O . ILE A 1 87 ? -4.216 -5.833 -13.596 1.00 91.31 87 ILE A O 1
ATOM 743 N N . LEU A 1 88 ? -3.068 -4.327 -12.387 1.00 88.94 88 LEU A N 1
ATOM 744 C CA . LEU A 1 88 ? -2.471 -3.634 -13.512 1.00 88.94 88 LEU A CA 1
ATOM 745 C C . LEU A 1 88 ? -1.272 -4.448 -13.988 1.00 88.94 88 LEU A C 1
ATOM 747 O O . LEU A 1 88 ? -0.308 -4.668 -13.255 1.00 88.94 88 LEU A O 1
ATOM 751 N N . THR A 1 89 ? -1.345 -4.901 -15.229 1.00 85.12 89 THR A N 1
ATOM 752 C CA . THR A 1 89 ? -0.274 -5.642 -15.888 1.00 85.12 89 THR A CA 1
ATOM 753 C C . THR A 1 89 ? 0.398 -4.749 -16.914 1.00 85.12 89 THR A C 1
ATOM 755 O O . THR A 1 89 ? -0.292 -4.109 -17.710 1.00 85.12 89 THR A O 1
ATOM 758 N N . ASP A 1 90 ? 1.729 -4.737 -16.932 1.00 76.50 90 ASP A N 1
ATOM 759 C CA . ASP A 1 90 ? 2.462 -4.071 -17.999 1.00 76.50 90 ASP A CA 1
ATOM 760 C C . ASP A 1 90 ? 2.407 -4.943 -19.251 1.00 76.50 90 ASP A C 1
ATOM 762 O O . ASP A 1 90 ? 2.995 -6.021 -19.320 1.00 76.50 90 ASP A O 1
ATOM 766 N N . THR A 1 91 ? 1.736 -4.446 -20.282 1.00 67.44 91 THR A N 1
ATOM 767 C CA . THR A 1 91 ? 2.015 -4.849 -21.658 1.00 67.44 91 THR A CA 1
ATOM 768 C C . THR A 1 91 ? 3.237 -4.071 -22.123 1.00 67.44 91 THR A C 1
ATOM 770 O O . THR A 1 91 ? 3.115 -3.159 -22.938 1.00 67.44 91 THR A O 1
ATOM 773 N N . TYR A 1 92 ? 4.409 -4.360 -21.558 1.00 62.47 92 TYR A N 1
ATOM 774 C CA . TYR A 1 92 ? 5.645 -3.903 -22.176 1.00 62.47 92 TYR A CA 1
ATOM 775 C C . TYR A 1 92 ? 5.909 -4.853 -23.346 1.00 62.47 92 TYR A C 1
ATOM 777 O O . TYR A 1 92 ? 6.200 -6.028 -23.099 1.00 62.47 92 TYR A O 1
ATOM 785 N N . PRO A 1 93 ? 5.761 -4.428 -24.616 1.00 59.19 93 PRO A N 1
ATOM 786 C CA . PRO A 1 93 ? 6.326 -5.219 -25.689 1.00 59.19 93 PRO A CA 1
ATOM 787 C C . PRO A 1 93 ? 7.820 -5.286 -25.390 1.00 59.19 93 PRO A C 1
ATOM 789 O O . PRO A 1 93 ? 8.478 -4.255 -25.284 1.00 59.19 93 PRO A O 1
ATOM 792 N N . VAL A 1 94 ? 8.345 -6.489 -25.169 1.00 63.62 94 VAL A N 1
ATOM 793 C CA . VAL A 1 94 ? 9.789 -6.718 -25.115 1.00 63.62 94 VAL A CA 1
ATOM 794 C C . VAL A 1 94 ? 10.349 -6.371 -26.491 1.00 63.62 94 VAL A C 1
ATOM 796 O O . VAL A 1 94 ? 10.485 -7.228 -27.359 1.00 63.62 94 VAL A O 1
ATOM 799 N N . GLU A 1 95 ? 10.579 -5.082 -26.737 1.00 70.00 95 GLU A N 1
ATOM 800 C CA . GLU A 1 95 ? 11.173 -4.626 -27.978 1.00 70.00 95 GLU A CA 1
ATOM 801 C C . GLU A 1 95 ? 12.606 -5.165 -28.006 1.00 70.00 95 GLU A C 1
ATOM 803 O O . GLU A 1 95 ? 13.394 -4.877 -27.097 1.00 70.00 95 GLU A O 1
ATOM 808 N N . PRO A 1 96 ? 12.957 -6.002 -28.998 1.00 76.75 96 PRO A N 1
ATOM 809 C CA . PRO A 1 96 ? 14.306 -6.522 -29.102 1.00 76.75 96 PRO A CA 1
ATOM 810 C C . PRO A 1 96 ? 15.275 -5.355 -29.297 1.00 76.75 96 PRO A C 1
ATOM 812 O O . PRO A 1 96 ? 14.961 -4.367 -29.964 1.00 76.75 96 PRO A O 1
ATOM 815 N N . LEU A 1 97 ? 16.466 -5.481 -28.710 1.00 79.88 97 LEU A N 1
ATOM 816 C CA . LEU A 1 97 ? 17.501 -4.454 -28.745 1.00 79.88 97 LEU A CA 1
ATOM 817 C C . LEU A 1 97 ? 17.763 -3.991 -30.189 1.00 79.88 97 LEU A C 1
ATOM 819 O O . LEU A 1 97 ? 18.269 -4.745 -31.019 1.00 79.88 97 LEU A O 1
ATOM 823 N N . ASN A 1 98 ? 17.407 -2.742 -30.490 1.00 82.38 98 ASN A N 1
ATOM 824 C CA . ASN A 1 98 ? 17.510 -2.176 -31.833 1.00 82.38 98 ASN A CA 1
ATOM 825 C C . ASN A 1 98 ? 18.873 -1.496 -32.032 1.00 82.38 98 ASN A C 1
ATOM 827 O O . ASN A 1 98 ? 19.346 -0.770 -31.160 1.00 82.38 98 ASN A O 1
ATOM 831 N N . LEU A 1 99 ? 19.469 -1.634 -33.222 1.00 84.44 99 LEU A N 1
ATOM 832 C CA . LEU A 1 99 ? 20.688 -0.919 -33.623 1.00 84.44 99 LEU A CA 1
ATOM 833 C C . LEU A 1 99 ? 20.564 0.612 -33.510 1.00 84.44 99 LEU A C 1
ATOM 835 O O . LEU A 1 99 ? 21.574 1.289 -33.319 1.00 84.44 99 LEU A O 1
ATOM 839 N N . ARG A 1 100 ? 19.340 1.164 -33.545 1.00 85.94 100 ARG A N 1
ATOM 840 C CA . ARG A 1 100 ? 19.071 2.584 -33.247 1.00 85.94 100 ARG A CA 1
ATOM 841 C C . ARG A 1 100 ? 19.594 3.013 -31.874 1.00 85.94 100 ARG A C 1
ATOM 843 O O . ARG A 1 100 ? 20.088 4.132 -31.749 1.00 85.94 100 ARG A O 1
ATOM 850 N N . PHE A 1 101 ? 19.557 2.125 -30.881 1.00 86.12 101 PHE A N 1
ATOM 851 C CA . PHE A 1 101 ? 20.100 2.373 -29.543 1.00 86.12 101 PHE A CA 1
ATOM 852 C C . PHE A 1 101 ? 21.610 2.670 -29.577 1.00 86.12 101 PHE A C 1
ATOM 854 O O . PHE A 1 101 ? 22.107 3.484 -28.806 1.00 86.12 101 PHE A O 1
ATOM 861 N N . PHE A 1 102 ? 22.337 2.077 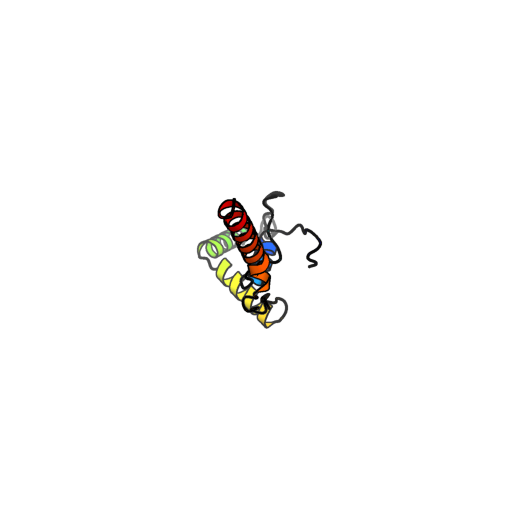-30.529 1.00 91.38 102 PHE A N 1
ATOM 862 C CA . PHE A 1 102 ? 23.789 2.220 -30.662 1.00 91.38 102 PHE A CA 1
ATOM 863 C C . PHE A 1 102 ? 24.226 3.378 -31.560 1.00 91.38 102 PHE A C 1
ATOM 865 O O . PHE A 1 102 ? 25.421 3.576 -31.757 1.00 91.38 102 PHE A O 1
ATOM 872 N N . THR A 1 103 ? 23.299 4.162 -32.110 1.00 93.19 103 THR A N 1
ATOM 873 C CA . THR A 1 103 ? 23.628 5.256 -33.045 1.00 93.19 103 THR A CA 1
ATOM 874 C C . THR A 1 103 ? 24.639 6.242 -32.465 1.00 93.19 103 THR A C 1
ATOM 876 O O . THR A 1 103 ? 25.602 6.592 -33.140 1.00 93.19 103 THR A O 1
ATOM 879 N N . ILE A 1 104 ? 24.489 6.618 -31.194 1.00 91.31 104 ILE A N 1
ATOM 880 C CA . ILE A 1 104 ? 25.430 7.505 -30.499 1.00 91.31 104 ILE A CA 1
ATOM 881 C C . ILE A 1 104 ? 26.816 6.853 -30.380 1.00 91.31 104 ILE A C 1
ATOM 883 O O . ILE A 1 104 ? 27.821 7.505 -30.654 1.00 91.31 104 ILE A O 1
ATOM 887 N N . ALA A 1 105 ? 26.884 5.562 -30.038 1.00 92.81 105 ALA A N 1
ATOM 888 C CA . ALA A 1 105 ? 28.148 4.829 -29.952 1.00 92.81 105 ALA A CA 1
ATOM 889 C C . ALA A 1 105 ? 28.865 4.767 -31.312 1.00 92.81 105 ALA A C 1
ATOM 891 O O . ALA A 1 105 ? 30.070 5.000 -31.381 1.00 92.81 105 ALA A O 1
ATOM 892 N N . TRP A 1 106 ? 28.121 4.535 -32.398 1.00 93.38 106 TRP A N 1
ATOM 893 C CA . TRP A 1 106 ? 28.665 4.560 -33.757 1.00 93.38 106 TRP A CA 1
ATOM 894 C C . TRP A 1 106 ? 29.183 5.943 -34.159 1.00 93.38 106 TRP A C 1
ATOM 896 O O . TRP A 1 106 ? 30.252 6.032 -34.757 1.00 93.38 106 TRP A O 1
ATOM 906 N N . ILE A 1 107 ? 28.475 7.020 -33.800 1.00 94.94 107 ILE A N 1
ATOM 907 C CA . ILE A 1 107 ? 28.908 8.401 -34.077 1.00 94.94 107 ILE A CA 1
ATOM 908 C C . ILE A 1 107 ? 30.216 8.720 -33.344 1.00 94.94 107 ILE A C 1
ATOM 910 O O . ILE A 1 107 ? 31.134 9.269 -33.951 1.00 94.94 107 ILE A O 1
ATOM 914 N N . VAL A 1 108 ? 30.324 8.354 -32.063 1.00 94.94 108 VAL A N 1
ATOM 915 C CA . VAL A 1 108 ? 31.540 8.572 -31.260 1.00 94.94 108 VAL A CA 1
ATOM 916 C C . VAL A 1 108 ? 32.715 7.750 -31.794 1.00 94.94 108 VAL A C 1
ATOM 918 O O . VAL A 1 108 ? 33.834 8.250 -31.888 1.00 94.94 108 VAL A O 1
ATOM 921 N N . LEU A 1 109 ? 32.472 6.498 -32.184 1.00 94.31 109 LEU A N 1
ATOM 922 C CA . LEU A 1 109 ? 33.501 5.645 -32.772 1.00 94.31 109 LEU A CA 1
ATOM 923 C C . LEU A 1 109 ? 33.987 6.201 -34.119 1.00 94.31 109 LEU A C 1
ATOM 925 O O . LEU A 1 109 ? 35.191 6.272 -34.358 1.00 94.31 109 LEU A O 1
ATOM 929 N N . ALA A 1 110 ? 33.066 6.651 -34.974 1.00 94.56 110 ALA A N 1
ATOM 930 C CA . ALA A 1 110 ? 33.403 7.249 -36.260 1.00 94.56 110 ALA A CA 1
ATOM 931 C C . ALA A 1 110 ? 34.189 8.557 -36.099 1.00 94.56 110 ALA A C 1
ATOM 933 O O . ALA A 1 110 ? 35.185 8.745 -36.793 1.00 94.56 110 ALA A O 1
ATOM 934 N N . SER A 1 111 ? 33.793 9.439 -35.174 1.00 94.19 111 SER A N 1
ATOM 935 C CA . SER A 1 111 ? 34.507 10.698 -34.930 1.00 94.19 111 SER A CA 1
ATOM 936 C C . SER A 1 111 ? 35.901 10.470 -34.343 1.00 94.19 111 SER A C 1
ATOM 938 O O . SER A 1 111 ? 36.853 11.125 -34.771 1.00 94.19 111 SER A O 1
ATOM 940 N N . GLY A 1 112 ? 36.047 9.500 -33.435 1.00 92.75 112 GLY A N 1
ATOM 941 C CA . GLY A 1 112 ? 37.339 9.084 -32.891 1.00 92.75 112 GLY A CA 1
ATOM 942 C C . GLY A 1 112 ? 38.277 8.532 -33.967 1.00 92.75 112 GLY A C 1
ATOM 943 O O . GLY A 1 112 ? 39.437 8.937 -34.036 1.00 92.75 112 GLY A O 1
ATOM 944 N N . LEU A 1 113 ? 37.769 7.673 -34.856 1.00 91.31 113 LEU A N 1
ATOM 945 C CA . LEU A 1 113 ? 38.539 7.147 -35.986 1.00 91.31 113 LEU A CA 1
ATOM 946 C C . LEU A 1 113 ? 38.928 8.246 -36.981 1.00 91.31 113 LEU A C 1
ATOM 948 O O . LEU A 1 113 ? 40.078 8.292 -37.411 1.00 91.31 113 LEU A O 1
ATOM 952 N N . LEU A 1 114 ? 38.012 9.163 -37.307 1.00 90.00 114 LEU A N 1
ATOM 953 C CA . LEU A 1 114 ? 38.305 10.298 -38.190 1.00 90.00 114 LEU A CA 1
ATOM 954 C C . LEU A 1 114 ? 39.399 11.199 -37.603 1.00 90.00 114 LEU A C 1
ATOM 956 O O . LEU A 1 114 ? 40.307 11.621 -3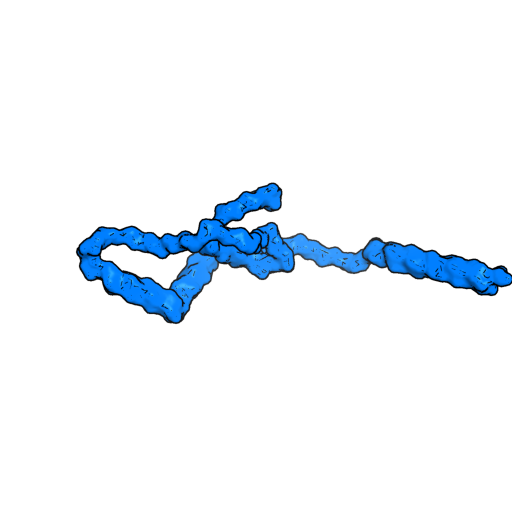8.315 1.00 90.00 114 LEU A O 1
ATOM 960 N N . HIS A 1 115 ? 39.334 11.473 -36.298 1.00 87.44 115 HIS A N 1
ATOM 961 C CA . HIS A 1 115 ? 40.353 12.254 -35.602 1.00 87.44 115 HIS A CA 1
ATOM 962 C C . HIS A 1 115 ? 41.715 11.543 -35.597 1.00 87.44 115 HIS A C 1
ATOM 964 O O . HIS A 1 115 ? 42.733 12.170 -35.887 1.00 87.44 115 HIS A O 1
ATOM 970 N N . TRP A 1 116 ? 41.731 10.233 -35.337 1.00 82.38 116 TRP A N 1
ATOM 971 C CA . TRP A 1 116 ? 42.952 9.425 -35.330 1.00 82.38 116 TRP A CA 1
ATOM 972 C C . TRP A 1 116 ? 43.623 9.365 -36.708 1.00 82.38 116 TRP A C 1
ATOM 974 O O . TRP A 1 116 ? 44.825 9.599 -36.820 1.00 82.38 116 TRP A O 1
ATOM 984 N N . VAL A 1 117 ? 42.845 9.143 -37.772 1.00 82.62 117 VAL A N 1
ATOM 985 C CA . VAL A 1 117 ? 43.351 9.135 -39.154 1.00 82.62 117 VAL A CA 1
ATOM 986 C C . VAL A 1 117 ? 43.948 10.494 -39.532 1.00 82.62 117 VAL A C 1
ATOM 988 O O . VAL A 1 117 ? 45.050 10.546 -40.075 1.00 82.62 117 VAL A O 1
ATOM 991 N N . ASN A 1 118 ? 43.284 11.598 -39.178 1.00 79.19 118 ASN A N 1
ATOM 992 C CA . ASN A 1 118 ? 43.780 12.950 -39.460 1.00 79.19 118 ASN A CA 1
ATOM 993 C C . ASN A 1 118 ? 45.077 13.297 -38.708 1.00 79.19 118 ASN A C 1
ATOM 995 O O . ASN A 1 118 ? 45.856 14.116 -39.188 1.00 79.19 118 ASN A O 1
ATOM 999 N N . HIS A 1 119 ? 45.315 12.693 -37.542 1.00 73.88 119 HIS A N 1
ATOM 1000 C CA . HIS A 1 119 ? 46.532 12.908 -36.757 1.00 73.88 119 HIS A CA 1
ATOM 1001 C C . HIS A 1 119 ? 47.691 11.984 -37.180 1.00 73.88 119 HIS A C 1
ATOM 1003 O O . HIS A 1 119 ? 48.847 12.288 -36.902 1.00 73.88 119 HIS A O 1
ATOM 1009 N N . CYS A 1 120 ? 47.404 10.855 -37.834 1.00 68.31 120 CYS A N 1
ATOM 1010 C CA . CYS A 1 120 ? 48.414 9.890 -38.282 1.00 68.31 120 CYS A CA 1
ATOM 1011 C C . CYS A 1 120 ? 48.979 10.216 -39.680 1.00 68.31 120 CYS A C 1
ATOM 1013 O O . CYS A 1 120 ? 50.092 9.813 -40.000 1.00 68.31 120 CYS A O 1
ATOM 1015 N N . PHE A 1 121 ? 48.228 10.959 -40.501 1.00 57.16 121 PHE A N 1
ATOM 1016 C CA . PHE A 1 121 ? 48.605 11.341 -41.872 1.00 57.16 121 PHE A CA 1
ATOM 1017 C C . PHE A 1 121 ? 49.160 12.775 -42.013 1.00 57.16 121 PHE A C 1
ATOM 1019 O O . PHE A 1 121 ? 49.275 13.279 -43.132 1.00 57.16 121 PHE A O 1
ATOM 1026 N N . ARG A 1 122 ? 49.499 13.432 -40.898 1.00 52.03 122 ARG A N 1
ATOM 1027 C CA . ARG A 1 122 ? 50.161 14.744 -40.842 1.00 52.03 122 ARG A CA 1
ATOM 1028 C C . ARG A 1 122 ? 51.541 14.604 -40.216 1.00 52.03 122 ARG A C 1
ATOM 1030 O O . ARG A 1 122 ? 52.448 15.324 -40.682 1.00 52.03 122 ARG A O 1
#

Radius of gyration: 27.62 Å; chains: 1; bounding box: 73×28×69 Å